Protein AF-A0A0C2DVS7-F1 (afdb_monomer)

Sequence (77 aa):
MPTKWQKFCLVLTRLYGSSAEIPQYVGGGTMNRMHDRMRVVFITIAVVCAYTVYFYTESRTTGIVARDRAAIDSAHK

Structure (mmCIF, N/CA/C/O backbone):
data_AF-A0A0C2DVS7-F1
#
_entry.id   AF-A0A0C2DVS7-F1
#
loop_
_atom_site.group_PDB
_atom_site.id
_atom_site.type_symbol
_atom_site.label_atom_id
_atom_site.label_alt_id
_atom_site.label_comp_id
_atom_site.label_asym_id
_atom_site.label_entity_id
_atom_site.label_seq_id
_atom_site.pdbx_PDB_ins_code
_atom_site.Cartn_x
_atom_site.Cartn_y
_atom_site.Cartn_z
_atom_site.occupancy
_atom_site.B_iso_or_equiv
_atom_site.auth_seq_id
_atom_site.auth_comp_id
_atom_site.auth_asym_id
_atom_site.auth_atom_id
_atom_site.pdbx_PDB_model_num
ATOM 1 N N . MET A 1 1 ? -10.613 8.821 22.845 1.00 64.75 1 MET A N 1
ATOM 2 C CA . MET A 1 1 ? -11.438 8.841 21.617 1.00 64.75 1 MET A CA 1
ATOM 3 C C . MET A 1 1 ? -10.531 8.550 20.420 1.00 64.75 1 MET A C 1
ATOM 5 O O . MET A 1 1 ? -9.540 9.260 20.290 1.00 64.75 1 MET A O 1
ATOM 9 N N . PRO A 1 2 ? -10.783 7.510 19.601 1.00 69.88 2 PRO A N 1
ATOM 10 C CA . PRO A 1 2 ? -9.937 7.184 18.447 1.00 69.88 2 PRO A CA 1
ATOM 11 C C . PRO A 1 2 ? -10.036 8.252 17.344 1.00 69.88 2 PRO A C 1
ATOM 13 O O . PRO A 1 2 ? -11.127 8.751 17.051 1.00 69.88 2 PRO A O 1
ATOM 16 N N . THR A 1 3 ? -8.901 8.603 16.733 1.00 80.25 3 THR A N 1
ATOM 17 C CA . THR A 1 3 ? -8.821 9.626 15.675 1.00 80.25 3 THR A CA 1
ATOM 18 C C . THR A 1 3 ? -9.494 9.158 14.380 1.00 80.25 3 THR A C 1
ATOM 20 O O . THR A 1 3 ? -9.693 7.961 14.168 1.00 80.25 3 THR A O 1
ATOM 23 N N . LYS A 1 4 ? -9.829 10.088 13.471 1.00 79.50 4 LYS A N 1
ATOM 24 C CA . LYS A 1 4 ? -10.412 9.745 12.156 1.00 79.50 4 LYS A CA 1
ATOM 25 C C . LYS A 1 4 ? -9.542 8.743 11.384 1.00 79.50 4 LYS A C 1
ATOM 27 O O . LYS A 1 4 ? -10.077 7.808 10.798 1.00 79.50 4 LYS A O 1
ATOM 32 N N . TRP A 1 5 ? -8.217 8.893 11.460 1.00 75.50 5 TRP A N 1
ATOM 33 C CA . TRP A 1 5 ? -7.271 7.945 10.866 1.00 75.50 5 TRP A CA 1
ATOM 34 C C . TRP A 1 5 ? -7.368 6.578 11.553 1.00 75.50 5 TRP A C 1
ATOM 36 O O . TRP A 1 5 ? -7.602 5.576 10.894 1.00 75.50 5 TRP A O 1
ATOM 46 N N . GLN A 1 6 ? -7.319 6.509 12.886 1.00 75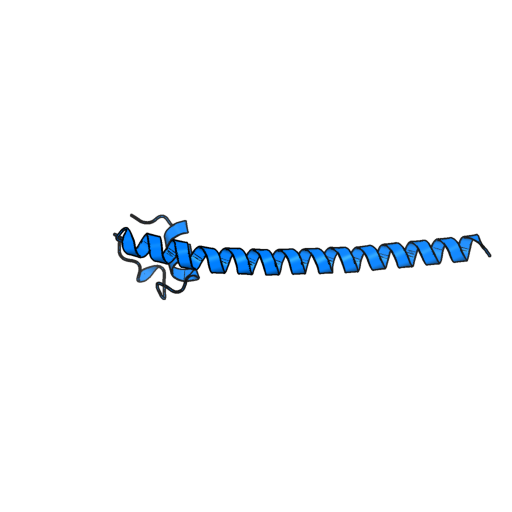.38 6 GLN A N 1
ATOM 47 C CA . GLN A 1 6 ? -7.457 5.227 13.592 1.00 75.38 6 GLN A CA 1
ATOM 48 C C . GLN A 1 6 ? -8.773 4.510 13.258 1.00 75.38 6 GLN A C 1
ATOM 50 O O . GLN A 1 6 ? -8.771 3.299 13.059 1.00 75.38 6 GLN A O 1
ATOM 55 N N . LYS A 1 7 ? -9.880 5.247 13.113 1.00 77.88 7 LYS A N 1
ATOM 56 C CA . LYS A 1 7 ? -11.158 4.682 12.654 1.00 77.88 7 LYS A CA 1
ATOM 57 C C . LYS A 1 7 ? -11.066 4.107 11.240 1.00 77.88 7 LYS A C 1
ATOM 59 O O . LYS A 1 7 ? -11.557 3.010 11.003 1.00 77.88 7 LYS A O 1
ATOM 64 N N . PHE A 1 8 ? -10.385 4.799 10.332 1.00 77.94 8 PHE A N 1
ATOM 65 C CA . PHE A 1 8 ? -10.128 4.291 8.989 1.00 77.94 8 PHE A CA 1
ATOM 66 C C . PHE A 1 8 ? -9.259 3.020 9.006 1.00 77.94 8 PHE A C 1
ATOM 68 O O . PHE A 1 8 ? -9.634 2.036 8.378 1.00 77.94 8 PHE A O 1
ATOM 75 N N . CYS A 1 9 ? -8.172 2.975 9.790 1.00 76.12 9 CYS A N 1
ATOM 76 C CA . CYS A 1 9 ? -7.366 1.756 9.973 1.00 76.12 9 CYS A CA 1
ATOM 77 C C . CYS A 1 9 ? -8.196 0.576 10.499 1.00 76.12 9 CYS A C 1
ATOM 79 O O . CYS A 1 9 ? -7.992 -0.562 10.078 1.00 76.12 9 CYS A O 1
ATOM 81 N N . LEU A 1 10 ? -9.124 0.826 11.427 1.00 76.94 10 LEU A N 1
ATOM 82 C CA . LEU A 1 10 ? -9.984 -0.208 12.013 1.00 76.94 10 LEU A CA 1
ATOM 83 C C . LEU A 1 10 ? -10.939 -0.829 10.985 1.00 76.94 10 LEU A C 1
ATOM 85 O O . LEU A 1 10 ? -11.165 -2.039 11.018 1.00 76.94 10 LEU A O 1
ATOM 89 N N . VAL A 1 11 ? -11.455 -0.021 10.057 1.00 80.75 11 VAL A N 1
ATOM 90 C CA . VAL A 1 11 ? -12.277 -0.501 8.936 1.00 80.75 11 VAL A CA 1
ATOM 91 C C . VAL A 1 11 ? -11.407 -1.200 7.889 1.00 80.75 11 VAL A C 1
ATOM 93 O O . VAL A 1 11 ? -11.741 -2.290 7.434 1.00 80.75 11 VAL A O 1
ATOM 96 N N . LEU A 1 12 ? -10.248 -0.625 7.555 1.00 78.38 12 LEU A N 1
ATOM 97 C CA . LEU A 1 12 ? -9.319 -1.162 6.556 1.00 78.38 12 LEU A CA 1
ATOM 98 C C . LEU A 1 12 ? -8.775 -2.545 6.945 1.00 78.38 12 LEU A C 1
ATOM 100 O O . LEU A 1 12 ? -8.705 -3.449 6.120 1.00 78.38 12 LEU A O 1
ATOM 104 N N . THR A 1 13 ? -8.444 -2.737 8.224 1.00 76.38 13 THR A N 1
ATOM 105 C CA . THR A 1 13 ? -8.011 -4.034 8.781 1.00 76.38 13 THR A CA 1
ATOM 106 C C . THR A 1 13 ? -9.168 -5.010 9.028 1.00 76.38 13 THR A C 1
ATOM 108 O O . THR A 1 13 ? -8.964 -6.086 9.607 1.00 76.38 13 THR A O 1
ATOM 111 N N . ARG A 1 14 ? -10.381 -4.636 8.590 1.00 74.06 14 ARG A N 1
ATOM 112 C CA . ARG A 1 14 ? -11.628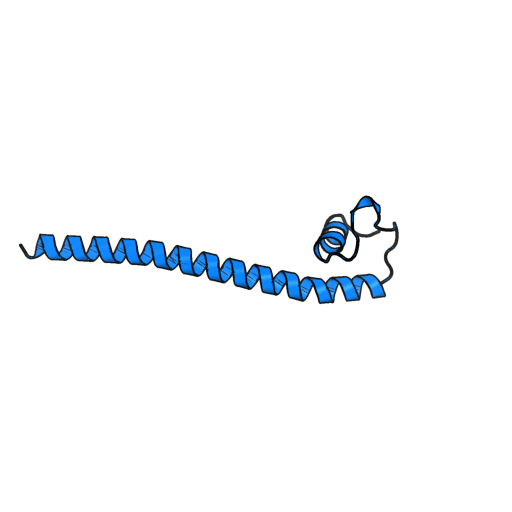 -5.39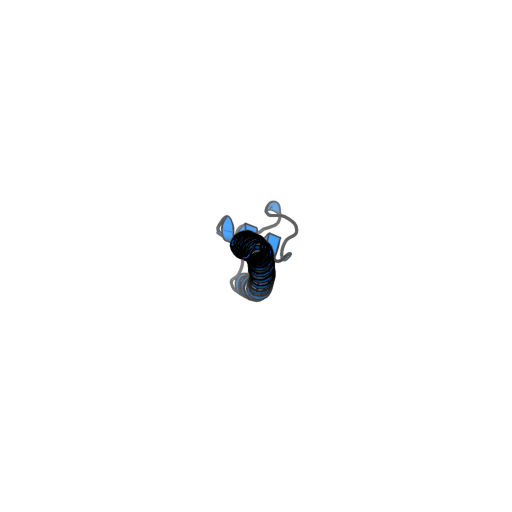9 8.701 1.00 74.06 14 ARG A CA 1
ATOM 113 C C . ARG A 1 14 ? -11.939 -5.835 10.136 1.00 74.06 14 ARG A C 1
ATOM 115 O O . ARG A 1 14 ? -12.515 -6.895 10.361 1.00 74.06 14 ARG A O 1
ATOM 122 N N . LEU A 1 15 ? -11.502 -5.041 11.116 1.00 72.12 15 LEU A N 1
ATOM 123 C CA . LEU A 1 15 ? -11.783 -5.281 12.531 1.00 72.12 15 LEU A CA 1
ATOM 124 C C . LEU A 1 15 ? -13.200 -4.813 12.899 1.00 72.12 15 LEU A C 1
ATOM 126 O O . LEU A 1 15 ? -13.804 -5.373 13.806 1.00 72.12 15 LEU A O 1
ATOM 130 N N . TYR A 1 16 ? -13.715 -3.824 12.165 1.00 75.44 16 TYR A N 1
ATOM 131 C CA . TYR A 1 16 ? -15.096 -3.341 12.204 1.00 75.44 16 TYR A CA 1
ATOM 132 C C . TYR A 1 16 ? -15.636 -3.233 10.772 1.00 75.44 16 TYR A C 1
ATOM 134 O O . TYR A 1 16 ? -14.867 -2.939 9.853 1.00 75.44 16 TYR A O 1
ATOM 142 N N . GLY A 1 17 ? -16.935 -3.479 10.568 1.00 71.94 17 GLY A N 1
ATOM 143 C CA . GLY A 1 17 ? -17.560 -3.436 9.242 1.00 71.94 17 GLY A CA 1
ATOM 144 C C . GLY A 1 17 ? -17.793 -2.010 8.743 1.00 71.94 17 GLY A C 1
ATOM 145 O O . GLY A 1 17 ? -17.731 -1.74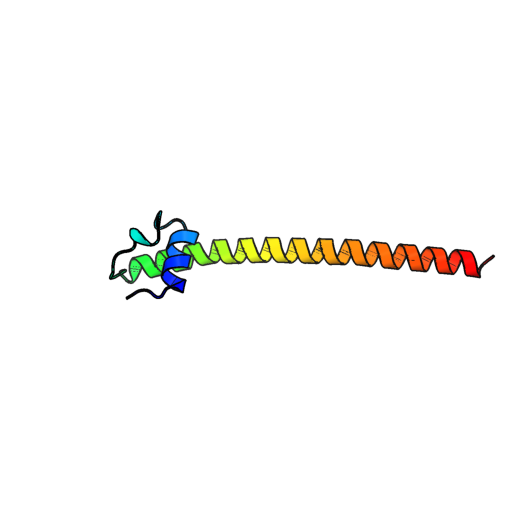7 7.544 1.00 71.94 17 GLY A O 1
ATOM 146 N N . SER A 1 18 ? -18.007 -1.071 9.665 1.00 76.69 18 SER A N 1
ATOM 147 C CA . SER A 1 18 ? -18.232 0.341 9.358 1.00 76.69 18 SER A CA 1
ATOM 148 C C . SER A 1 18 ? -17.654 1.258 10.432 1.00 76.69 18 SER A C 1
ATOM 150 O O . SER A 1 18 ? -17.562 0.902 11.606 1.00 76.69 18 SER A O 1
ATOM 152 N N . SER A 1 19 ? -17.330 2.496 10.044 1.00 74.75 19 SER A N 1
ATOM 153 C CA . SER A 1 19 ? -16.910 3.548 10.982 1.00 74.75 19 SER A CA 1
ATOM 154 C C . SER A 1 19 ? -17.973 3.865 12.046 1.00 74.75 19 SER A C 1
ATOM 156 O O . SER A 1 19 ? -17.627 4.399 13.101 1.00 74.75 19 SER A O 1
ATOM 158 N N . ALA A 1 20 ? -19.245 3.554 11.768 1.00 74.31 20 ALA A N 1
ATOM 159 C CA . ALA A 1 20 ? -20.375 3.767 12.673 1.00 74.31 20 ALA A CA 1
ATOM 160 C C . ALA A 1 20 ? -20.455 2.730 13.808 1.00 74.31 20 ALA A C 1
ATOM 162 O O . ALA A 1 20 ? -20.997 3.030 14.866 1.00 74.31 20 ALA A O 1
ATOM 163 N N . GLU A 1 21 ? -19.878 1.540 13.619 1.00 77.31 21 GLU A N 1
ATOM 164 C CA . GLU A 1 21 ? -19.865 0.466 14.626 1.00 77.31 21 GLU A CA 1
ATOM 165 C C . GLU A 1 21 ? -18.737 0.637 15.653 1.00 77.31 21 GLU A C 1
ATOM 167 O O . GLU A 1 21 ? -18.649 -0.113 16.624 1.00 77.31 21 GLU A O 1
ATOM 172 N N . ILE A 1 22 ? -17.844 1.608 15.439 1.00 77.69 22 ILE A N 1
ATOM 173 C CA . ILE A 1 22 ? -16.664 1.795 16.279 1.00 77.69 22 ILE A CA 1
ATOM 174 C C . ILE A 1 22 ? -17.084 2.452 17.603 1.00 77.69 22 ILE A C 1
ATOM 176 O O . ILE A 1 22 ? -17.535 3.605 17.590 1.00 77.69 22 ILE A O 1
ATOM 180 N N . PRO A 1 23 ? -16.878 1.786 18.756 1.00 78.19 23 PRO A N 1
ATOM 181 C CA . PRO A 1 23 ? -17.225 2.347 20.053 1.00 78.19 23 PRO A CA 1
ATOM 182 C C . PRO A 1 23 ? -16.415 3.615 20.357 1.00 78.19 23 PRO A C 1
ATOM 184 O O . PRO A 1 23 ? -15.286 3.807 19.894 1.00 78.19 23 PRO A O 1
ATOM 187 N N . GLN A 1 24 ? -16.988 4.494 21.182 1.00 74.12 24 GLN A N 1
ATOM 188 C CA . GLN A 1 24 ? -16.387 5.786 21.544 1.00 74.12 24 GLN A CA 1
ATOM 189 C C . GLN A 1 24 ? -15.032 5.626 22.269 1.00 74.12 24 GLN A C 1
ATOM 191 O O . GLN A 1 24 ? -14.144 6.480 22.146 1.00 74.12 24 GLN A O 1
ATOM 196 N N . TYR A 1 25 ? -14.854 4.490 22.955 1.00 74.44 25 TYR A N 1
ATOM 197 C CA . TYR A 1 25 ? -13.610 4.045 23.573 1.00 74.44 25 TYR A CA 1
ATOM 198 C C . TYR A 1 25 ? -13.188 2.686 23.015 1.00 74.44 25 TYR A C 1
ATOM 200 O O . TYR A 1 25 ? -13.960 1.733 23.002 1.00 74.44 25 TYR A O 1
ATOM 208 N N . VAL A 1 26 ? -11.932 2.601 22.582 1.00 74.06 26 VAL A N 1
ATOM 209 C CA . VAL A 1 26 ? -11.303 1.366 22.110 1.00 74.06 26 VAL A CA 1
ATOM 210 C C . VAL A 1 26 ? -10.200 1.016 23.102 1.00 74.06 26 VAL A C 1
ATOM 212 O O . VAL A 1 26 ? -9.288 1.813 23.315 1.00 74.06 26 VAL A O 1
ATOM 215 N N . GLY A 1 27 ? -10.301 -0.155 23.732 1.00 79.50 27 GLY A N 1
ATOM 216 C CA . GLY A 1 27 ? -9.301 -0.628 24.690 1.00 79.50 27 GLY A CA 1
ATOM 217 C C . GLY A 1 27 ? -7.936 -0.876 24.036 1.00 79.50 27 GLY A C 1
ATOM 218 O O . GLY A 1 27 ? -7.856 -1.250 22.863 1.00 79.50 27 GLY A O 1
ATOM 219 N N . GLY A 1 28 ? -6.855 -0.713 24.808 1.00 76.25 28 GLY A N 1
ATOM 220 C CA . GLY A 1 28 ? -5.475 -0.836 24.311 1.00 76.25 28 GLY A CA 1
ATOM 221 C C . GLY A 1 28 ? -5.172 -2.173 23.618 1.00 76.25 28 GLY A C 1
ATOM 222 O O . GLY A 1 28 ? -4.483 -2.199 22.601 1.00 76.25 28 GLY A O 1
ATOM 223 N N . GLY A 1 29 ? -5.774 -3.275 24.081 1.00 79.88 29 GLY A N 1
ATOM 224 C CA . GLY A 1 29 ? -5.627 -4.591 23.448 1.00 79.88 29 GLY A CA 1
ATOM 225 C C . GLY A 1 29 ? -6.168 -4.657 22.012 1.00 79.88 29 GLY A C 1
ATOM 226 O O . GLY A 1 29 ? -5.573 -5.312 21.159 1.00 79.88 29 GLY A O 1
ATOM 227 N N . THR A 1 30 ? -7.255 -3.944 21.709 1.00 79.00 30 THR A N 1
ATOM 228 C CA . THR A 1 30 ? -7.819 -3.853 20.351 1.00 79.00 30 THR A CA 1
ATOM 229 C C . THR A 1 30 ? -6.923 -3.015 19.439 1.00 79.00 30 THR A C 1
ATOM 231 O O . THR A 1 30 ? -6.73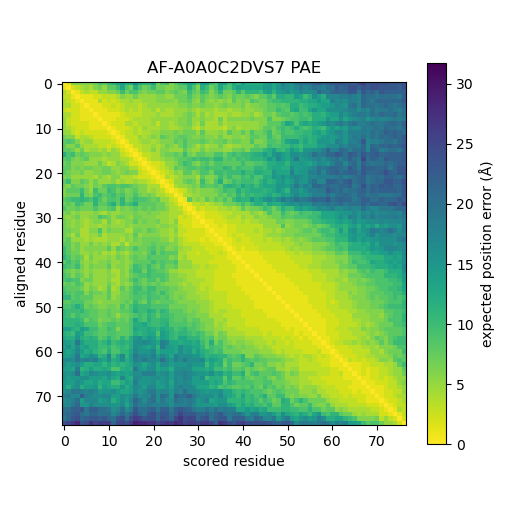4 -3.361 18.275 1.00 79.00 30 THR A O 1
ATOM 234 N N . MET A 1 31 ? -6.302 -1.963 19.980 1.00 77.81 31 MET A N 1
ATOM 235 C CA . MET A 1 31 ? -5.342 -1.132 19.248 1.00 77.81 31 MET A CA 1
ATOM 236 C C . MET A 1 31 ? -4.089 -1.926 18.851 1.00 77.81 31 MET A C 1
ATOM 238 O O . MET A 1 31 ? -3.601 -1.790 17.731 1.00 77.81 31 MET A O 1
ATOM 242 N N . ASN A 1 32 ? -3.606 -2.808 19.732 1.00 82.94 32 ASN A N 1
ATOM 243 C CA . ASN A 1 32 ? -2.453 -3.659 19.438 1.00 82.94 32 ASN A CA 1
ATOM 244 C C . ASN A 1 32 ? -2.753 -4.666 18.311 1.00 82.94 32 ASN A C 1
ATOM 246 O O . ASN A 1 32 ? -1.945 -4.847 17.403 1.00 82.94 32 ASN A O 1
ATOM 250 N N . ARG A 1 33 ? -3.958 -5.258 18.306 1.00 80.00 33 ARG A N 1
ATOM 251 C CA . ARG A 1 33 ? -4.415 -6.138 17.212 1.00 80.00 33 ARG A CA 1
ATOM 252 C C . ARG A 1 33 ? -4.578 -5.387 15.890 1.00 80.00 33 ARG A C 1
ATOM 254 O O . ARG A 1 33 ? -4.266 -5.935 14.837 1.00 80.00 33 ARG A O 1
ATOM 261 N N . MET A 1 34 ? -5.060 -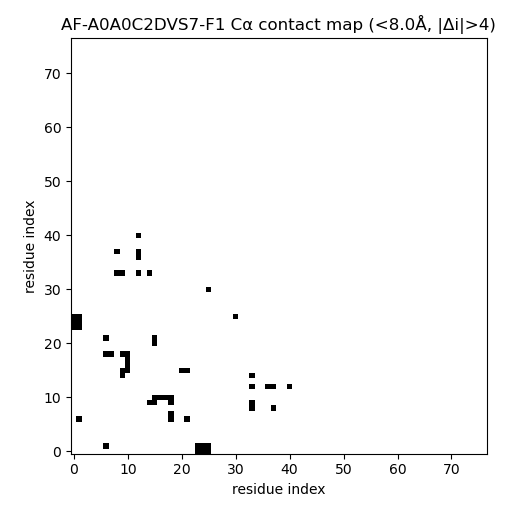4.143 15.936 1.00 84.94 34 MET A N 1
ATOM 262 C CA . MET A 1 34 ? -5.132 -3.283 14.752 1.00 84.94 34 MET A CA 1
ATOM 263 C C . MET A 1 34 ? -3.732 -3.019 14.189 1.00 84.94 34 MET A C 1
ATOM 265 O O . MET A 1 34 ? -3.540 -3.123 12.982 1.00 84.94 34 MET A O 1
ATOM 269 N N . HIS A 1 35 ? -2.755 -2.711 15.046 1.00 81.31 35 HIS A N 1
ATOM 270 C CA . HIS A 1 35 ? -1.384 -2.448 14.613 1.00 81.31 35 HIS A CA 1
ATOM 271 C C . HIS A 1 35 ? -0.751 -3.667 13.934 1.00 81.31 35 HIS A C 1
ATOM 273 O O . HIS A 1 35 ? -0.163 -3.535 12.864 1.00 81.31 35 HIS A O 1
ATOM 279 N N . ASP A 1 36 ? -0.929 -4.861 14.499 1.00 84.44 36 ASP A N 1
ATOM 280 C CA . ASP A 1 36 ? -0.403 -6.091 13.903 1.00 84.44 36 ASP A CA 1
ATOM 281 C C . ASP A 1 36 ? -0.989 -6.355 12.502 1.00 84.44 36 ASP A C 1
ATOM 283 O O . ASP A 1 36 ? -0.257 -6.599 11.544 1.00 84.44 36 ASP A O 1
ATOM 287 N N . ARG A 1 37 ? -2.302 -6.155 12.331 1.00 84.31 37 ARG A N 1
ATOM 288 C CA . ARG A 1 37 ? -2.963 -6.260 11.017 1.00 84.31 37 ARG A CA 1
ATOM 289 C C . ARG A 1 37 ? -2.545 -5.154 10.044 1.00 84.31 37 ARG A C 1
ATOM 291 O O . ARG A 1 37 ? -2.435 -5.408 8.847 1.00 84.31 37 ARG A O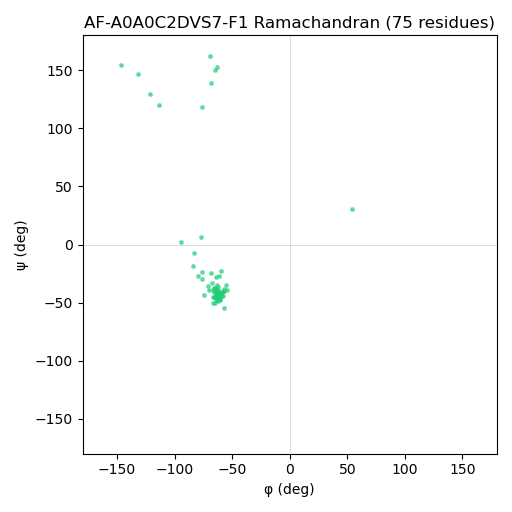 1
ATOM 298 N N . MET A 1 38 ? -2.267 -3.947 10.540 1.00 84.88 38 MET A N 1
ATOM 299 C CA . MET A 1 38 ? -1.761 -2.838 9.722 1.00 84.88 38 MET A CA 1
ATOM 300 C C . MET A 1 38 ? -0.379 -3.127 9.133 1.00 84.88 38 MET A C 1
ATOM 302 O O . MET A 1 38 ? -0.086 -2.636 8.044 1.00 84.88 38 MET A O 1
ATOM 306 N N . ARG A 1 39 ? 0.451 -3.953 9.788 1.00 86.06 39 ARG A N 1
ATOM 307 C CA . ARG A 1 39 ? 1.748 -4.372 9.228 1.00 86.06 39 ARG A CA 1
ATOM 308 C C . ARG A 1 39 ? 1.564 -5.135 7.921 1.00 86.06 39 ARG A C 1
ATOM 310 O O . ARG A 1 39 ? 2.264 -4.849 6.956 1.00 86.06 39 ARG A O 1
ATOM 317 N N . VAL A 1 40 ? 0.596 -6.051 7.868 1.00 87.38 40 VAL A N 1
ATOM 318 C CA . VAL A 1 40 ? 0.289 -6.820 6.652 1.00 87.38 40 VAL A CA 1
ATOM 319 C C . VAL A 1 40 ? -0.167 -5.886 5.534 1.00 87.38 40 VAL A C 1
ATOM 321 O O . VAL A 1 40 ? 0.392 -5.930 4.445 1.00 87.38 40 VAL A O 1
ATOM 324 N N . VAL A 1 41 ? -1.106 -4.979 5.825 1.00 86.94 41 VAL A N 1
ATOM 325 C CA . VAL A 1 41 ? -1.602 -3.993 4.849 1.00 86.94 41 VAL A CA 1
ATOM 326 C C . VAL A 1 41 ? -0.464 -3.127 4.303 1.00 86.94 41 VAL A C 1
ATOM 328 O O . VAL A 1 41 ? -0.372 -2.918 3.095 1.00 86.94 41 VAL A O 1
ATOM 331 N N . PHE A 1 42 ? 0.429 -2.656 5.176 1.00 87.62 42 PHE A N 1
ATOM 332 C CA . PHE A 1 42 ? 1.577 -1.846 4.779 1.00 87.62 42 PHE A CA 1
ATOM 333 C C . PHE A 1 42 ? 2.521 -2.604 3.841 1.00 87.62 42 PHE A C 1
ATOM 335 O O . PHE A 1 42 ? 2.901 -2.075 2.798 1.00 87.62 42 PHE A O 1
ATOM 342 N N . ILE A 1 43 ? 2.854 -3.857 4.170 1.00 90.69 43 ILE A N 1
ATOM 343 C CA . ILE A 1 43 ? 3.705 -4.704 3.326 1.00 90.69 43 ILE A CA 1
ATOM 344 C C . ILE A 1 43 ? 3.036 -4.947 1.968 1.00 90.69 43 ILE A C 1
ATOM 346 O O . ILE A 1 43 ? 3.688 -4.811 0.937 1.00 90.69 43 ILE A O 1
ATOM 350 N N . THR A 1 44 ? 1.734 -5.245 1.939 1.00 90.44 44 THR A N 1
ATOM 351 C CA . THR A 1 44 ? 0.999 -5.457 0.685 1.00 90.44 44 THR A CA 1
ATOM 352 C C . THR A 1 44 ? 1.031 -4.217 -0.208 1.00 90.44 44 THR A C 1
ATOM 354 O O . THR A 1 44 ? 1.344 -4.331 -1.391 1.00 90.44 44 THR A O 1
ATOM 357 N N . ILE A 1 45 ? 0.765 -3.029 0.346 1.00 91.94 45 ILE A N 1
ATOM 358 C CA . ILE A 1 45 ? 0.827 -1.771 -0.413 1.00 91.94 45 ILE A CA 1
ATOM 359 C C . ILE A 1 45 ? 2.249 -1.524 -0.923 1.00 91.94 45 ILE A C 1
ATOM 361 O O . ILE A 1 45 ? 2.420 -1.187 -2.091 1.00 91.94 45 ILE A O 1
ATOM 365 N N . ALA A 1 46 ? 3.271 -1.740 -0.090 1.00 93.56 46 ALA A N 1
ATOM 366 C CA . ALA A 1 46 ? 4.664 -1.563 -0.489 1.00 93.56 46 ALA A CA 1
ATOM 367 C C . ALA A 1 46 ? 5.047 -2.468 -1.671 1.00 93.56 46 ALA A C 1
ATOM 369 O O . ALA A 1 46 ? 5.665 -1.993 -2.623 1.00 93.56 46 ALA A O 1
ATOM 370 N N . VAL A 1 47 ? 4.631 -3.739 -1.654 1.00 96.06 47 VAL A N 1
ATOM 371 C CA . VAL A 1 47 ? 4.868 -4.685 -2.758 1.00 96.06 47 VAL A CA 1
ATOM 372 C C . VAL A 1 47 ? 4.159 -4.234 -4.036 1.00 96.06 47 VAL A C 1
ATOM 374 O O . VAL A 1 47 ? 4.779 -4.202 -5.096 1.00 96.06 47 VAL A O 1
ATOM 377 N N . VAL A 1 48 ? 2.888 -3.829 -3.947 1.00 96.00 48 VAL A N 1
ATOM 378 C CA . VAL A 1 48 ? 2.120 -3.336 -5.105 1.00 96.00 48 VAL A CA 1
ATOM 379 C C . VAL A 1 48 ? 2.748 -2.069 -5.689 1.00 96.00 48 VAL A C 1
ATOM 381 O O . VAL A 1 48 ? 2.897 -1.956 -6.907 1.00 96.00 48 VAL A O 1
ATOM 384 N N . CYS A 1 49 ? 3.158 -1.125 -4.840 1.00 96.06 49 CYS A N 1
ATOM 385 C CA . CYS A 1 49 ? 3.833 0.095 -5.271 1.00 96.06 49 CYS A CA 1
ATOM 386 C C . CYS A 1 49 ? 5.178 -0.212 -5.934 1.00 96.06 49 CYS A C 1
ATOM 388 O O . CYS A 1 49 ? 5.434 0.295 -7.023 1.00 96.06 49 CYS A O 1
ATOM 390 N N . ALA A 1 50 ? 6.010 -1.059 -5.324 1.00 95.31 50 ALA A N 1
ATOM 391 C CA . ALA A 1 50 ? 7.300 -1.449 -5.890 1.00 95.31 50 ALA A CA 1
ATOM 392 C C . ALA A 1 50 ? 7.133 -2.119 -7.261 1.00 95.31 50 ALA A C 1
ATOM 394 O O . ALA A 1 50 ? 7.825 -1.756 -8.210 1.00 95.31 50 ALA A O 1
ATOM 395 N N . TYR A 1 51 ? 6.163 -3.028 -7.387 1.00 95.88 51 TYR A N 1
ATOM 396 C CA . TYR A 1 51 ? 5.823 -3.672 -8.654 1.00 95.88 51 TYR A CA 1
ATOM 397 C C . TYR A 1 51 ? 5.378 -2.648 -9.706 1.00 95.88 51 TYR A C 1
ATOM 399 O O . TYR A 1 51 ? 5.898 -2.622 -10.817 1.00 95.88 51 TYR A O 1
ATOM 407 N N . THR A 1 52 ? 4.472 -1.740 -9.343 1.00 96.00 52 THR A N 1
ATOM 408 C CA . THR A 1 52 ? 3.979 -0.698 -10.257 1.00 96.00 52 THR A CA 1
ATOM 409 C C . THR A 1 52 ? 5.111 0.208 -10.743 1.00 96.00 52 THR A C 1
ATOM 411 O O . THR A 1 52 ? 5.203 0.497 -11.935 1.00 96.00 52 THR A O 1
ATOM 414 N N . VAL A 1 53 ? 5.998 0.635 -9.838 1.00 96.25 53 VAL A N 1
ATOM 415 C CA . VAL A 1 53 ? 7.164 1.461 -10.177 1.00 96.25 53 VAL A CA 1
ATOM 416 C C . VAL A 1 53 ? 8.111 0.708 -11.105 1.00 96.25 53 VAL A C 1
ATOM 418 O O . VAL A 1 53 ? 8.543 1.280 -12.101 1.00 96.25 53 VAL A O 1
ATOM 421 N N . TYR A 1 54 ? 8.385 -0.569 -10.829 1.00 95.69 54 TYR A N 1
ATOM 422 C CA . TYR A 1 54 ? 9.232 -1.402 -11.679 1.00 95.69 54 TYR A CA 1
ATOM 423 C C . TYR A 1 54 ? 8.696 -1.465 -13.114 1.00 95.69 54 TYR A C 1
ATOM 425 O O . TYR A 1 54 ? 9.387 -1.043 -14.039 1.00 95.69 54 TYR A O 1
ATOM 433 N N . PHE A 1 55 ? 7.433 -1.854 -13.301 1.00 94.06 55 PHE A N 1
ATOM 434 C CA . PHE A 1 55 ? 6.814 -1.934 -14.631 1.00 94.06 55 PHE A CA 1
ATOM 435 C C . PHE A 1 55 ? 6.743 -0.573 -15.336 1.00 94.06 55 PHE A C 1
ATOM 437 O O . PHE A 1 55 ? 6.947 -0.463 -16.550 1.00 94.06 55 PHE A O 1
ATOM 444 N N . TYR A 1 56 ? 6.496 0.498 -14.582 1.00 94.81 56 TYR A N 1
ATOM 445 C CA . TYR A 1 56 ? 6.529 1.850 -15.128 1.00 94.81 56 TYR A CA 1
ATOM 446 C C . TYR A 1 56 ? 7.936 2.235 -15.609 1.00 94.81 56 TYR A C 1
ATOM 448 O O . TYR A 1 56 ? 8.095 2.808 -16.686 1.00 94.81 56 TYR A O 1
ATOM 456 N N . THR A 1 57 ? 8.978 1.892 -14.852 1.00 93.94 57 THR A N 1
ATOM 457 C CA . THR A 1 57 ? 10.367 2.160 -15.250 1.00 93.94 57 THR A CA 1
ATOM 458 C C . THR A 1 57 ? 10.814 1.289 -16.423 1.00 93.94 57 THR A C 1
ATOM 460 O O . THR A 1 57 ? 11.468 1.792 -17.335 1.00 93.94 57 THR A O 1
ATOM 463 N N . GLU A 1 58 ? 10.413 0.019 -16.461 1.00 93.25 58 GLU A N 1
ATOM 464 C CA . GLU A 1 58 ? 10.738 -0.924 -17.533 1.00 93.25 58 GLU A CA 1
ATOM 465 C C . GLU A 1 58 ? 10.125 -0.487 -18.870 1.00 93.25 58 GLU A C 1
ATOM 467 O O . GLU A 1 58 ? 10.823 -0.405 -19.885 1.00 93.25 58 GLU A O 1
ATOM 472 N N . SER A 1 59 ? 8.842 -0.113 -18.867 1.00 89.75 59 SER A N 1
ATOM 473 C CA . SER A 1 59 ? 8.144 0.367 -20.068 1.00 89.75 59 SER A CA 1
ATOM 474 C C . SER A 1 59 ? 8.771 1.647 -20.635 1.00 89.75 59 SER A C 1
ATOM 476 O O . SER A 1 59 ? 8.952 1.774 -21.848 1.00 89.75 59 SER A O 1
ATOM 478 N N . ARG A 1 60 ? 9.182 2.580 -19.767 1.00 90.81 60 ARG A N 1
ATOM 479 C CA . ARG A 1 60 ? 9.902 3.800 -20.170 1.00 90.81 60 ARG A CA 1
ATOM 480 C C . ARG A 1 60 ? 11.290 3.494 -20.723 1.00 90.81 60 ARG A C 1
ATOM 482 O O . ARG A 1 60 ? 11.662 4.038 -21.760 1.00 90.81 60 ARG A O 1
ATOM 489 N N . THR A 1 61 ? 12.033 2.620 -20.053 1.00 91.88 61 THR A N 1
ATOM 490 C CA . THR A 1 61 ? 13.405 2.263 -20.437 1.00 91.88 61 THR A CA 1
ATOM 491 C C . THR A 1 61 ? 13.425 1.563 -21.790 1.00 91.88 61 THR A C 1
ATOM 493 O O . THR A 1 61 ? 14.186 1.954 -22.669 1.00 91.88 61 THR A O 1
ATOM 496 N N . THR A 1 62 ? 12.519 0.608 -22.010 1.00 89.62 62 THR A N 1
ATOM 497 C CA . THR A 1 62 ? 12.371 -0.086 -23.299 1.00 89.62 62 THR A CA 1
ATOM 498 C C . THR A 1 62 ? 12.078 0.895 -24.434 1.00 89.62 62 THR A C 1
ATOM 500 O O . THR A 1 62 ? 12.671 0.803 -25.509 1.00 89.62 62 THR A O 1
ATOM 503 N N . GLY A 1 63 ? 11.221 1.891 -24.184 1.00 86.69 63 GLY A N 1
ATOM 504 C CA . GLY A 1 63 ? 10.936 2.952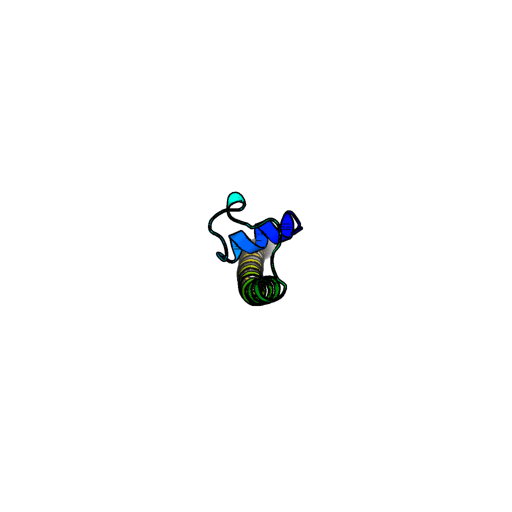 -25.148 1.00 86.69 63 GLY A CA 1
ATOM 505 C C . GLY A 1 63 ? 12.153 3.826 -25.471 1.00 86.69 63 GLY A C 1
ATOM 506 O O . GLY A 1 63 ? 12.350 4.198 -26.625 1.00 86.69 63 GLY A O 1
ATOM 507 N N . ILE A 1 64 ? 12.994 4.139 -24.482 1.00 87.25 64 ILE A N 1
ATOM 508 C CA . ILE A 1 64 ? 14.233 4.900 -24.703 1.00 87.25 64 ILE A CA 1
ATOM 509 C C . ILE A 1 64 ? 15.214 4.080 -25.545 1.00 87.25 64 ILE A C 1
ATOM 511 O O . ILE A 1 64 ? 15.647 4.558 -26.589 1.00 87.25 64 ILE A O 1
ATOM 515 N N . VAL A 1 65 ? 15.469 2.826 -25.164 1.00 88.25 65 VAL A N 1
ATOM 516 C CA . VAL A 1 65 ? 16.393 1.930 -25.879 1.00 88.25 65 VAL A CA 1
ATOM 517 C C . VAL A 1 65 ? 15.972 1.725 -27.338 1.00 88.25 65 VAL A C 1
ATOM 519 O O . VAL A 1 65 ? 16.818 1.734 -28.231 1.00 88.25 65 VAL A O 1
ATOM 522 N N . ALA A 1 66 ? 14.672 1.575 -27.610 1.00 88.94 66 ALA A N 1
ATOM 523 C CA . ALA A 1 66 ? 14.166 1.441 -28.975 1.00 88.94 66 ALA A CA 1
ATOM 524 C C . ALA A 1 66 ? 14.426 2.698 -29.826 1.00 88.94 66 ALA A C 1
ATOM 526 O O . ALA A 1 66 ? 14.823 2.580 -30.986 1.00 88.94 66 ALA A O 1
ATOM 527 N N . ARG A 1 67 ? 14.242 3.896 -29.249 1.00 88.19 67 ARG A N 1
ATOM 528 C CA . ARG A 1 67 ? 14.539 5.167 -29.933 1.00 88.19 67 ARG A CA 1
ATOM 529 C C . ARG A 1 67 ? 16.030 5.324 -30.209 1.00 88.19 67 ARG A C 1
ATOM 531 O O . ARG A 1 67 ? 16.393 5.674 -31.328 1.00 88.19 67 ARG A O 1
ATOM 538 N N . ASP A 1 68 ? 16.874 5.025 -29.228 1.00 88.50 68 ASP A N 1
ATOM 539 C CA . ASP A 1 68 ? 18.327 5.154 -29.369 1.00 88.50 68 ASP A CA 1
ATOM 540 C C . ASP A 1 68 ? 18.861 4.190 -30.437 1.00 88.50 68 ASP A C 1
ATOM 542 O O . ASP A 1 68 ? 19.678 4.569 -31.274 1.00 88.50 68 ASP A O 1
ATOM 546 N N . ARG A 1 69 ? 18.329 2.962 -30.489 1.00 86.44 69 ARG A N 1
ATOM 547 C CA . ARG A 1 69 ? 18.688 1.980 -31.520 1.00 86.44 69 ARG A CA 1
ATOM 548 C C . ARG A 1 69 ? 18.294 2.434 -32.930 1.00 86.44 69 ARG A C 1
ATOM 550 O O . ARG A 1 69 ? 19.081 2.252 -33.853 1.00 86.44 69 ARG A O 1
ATOM 557 N N . ALA A 1 70 ? 17.115 3.037 -33.094 1.00 89.69 70 ALA A N 1
ATOM 558 C CA . ALA A 1 70 ? 16.675 3.585 -34.379 1.00 89.69 70 ALA A CA 1
ATOM 559 C C . ALA A 1 70 ? 17.537 4.779 -34.828 1.00 89.69 70 ALA A C 1
ATOM 561 O O . ALA A 1 70 ? 17.872 4.889 -36.005 1.00 89.69 70 ALA A O 1
ATOM 562 N N . ALA A 1 71 ? 17.938 5.643 -33.889 1.00 88.56 71 ALA A N 1
ATOM 563 C CA . ALA A 1 71 ? 18.820 6.770 -34.177 1.00 88.56 71 ALA A CA 1
ATOM 564 C C . ALA A 1 71 ? 20.205 6.304 -34.665 1.00 88.56 71 ALA A C 1
ATOM 566 O O . ALA A 1 71 ? 20.709 6.829 -35.657 1.00 88.56 71 ALA A O 1
ATOM 567 N N . ILE A 1 72 ? 20.791 5.285 -34.023 1.00 89.19 72 ILE A N 1
ATOM 568 C CA . ILE A 1 72 ? 22.092 4.721 -34.422 1.00 89.19 72 ILE A CA 1
ATOM 569 C C . ILE A 1 72 ? 22.033 4.111 -35.830 1.00 89.19 72 ILE A C 1
ATOM 571 O O . ILE A 1 72 ? 22.916 4.384 -36.639 1.00 89.19 72 ILE A O 1
ATOM 575 N N . ASP A 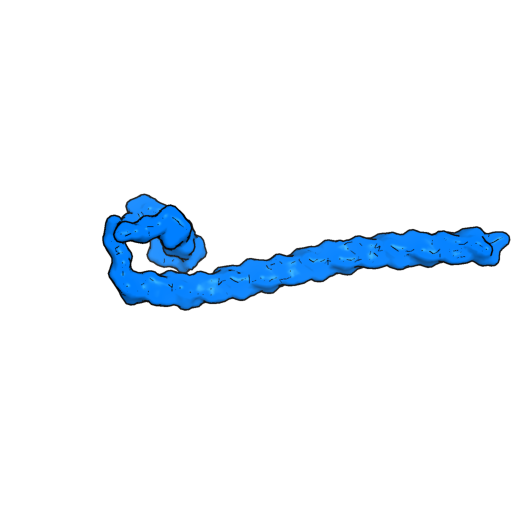1 73 ? 20.996 3.328 -36.144 1.00 87.00 73 ASP A N 1
ATOM 576 C CA . ASP A 1 73 ? 20.829 2.712 -37.471 1.00 87.00 73 ASP A CA 1
ATOM 577 C C . ASP A 1 73 ? 20.734 3.770 -38.583 1.00 87.00 73 ASP A C 1
ATOM 579 O O . ASP A 1 73 ? 21.397 3.667 -39.613 1.00 87.00 73 ASP A O 1
ATOM 583 N N . SER A 1 74 ? 19.989 4.854 -38.334 1.00 85.00 74 SER A N 1
ATOM 584 C CA . SER A 1 74 ? 19.872 5.968 -39.282 1.00 85.00 74 SER A CA 1
ATOM 585 C C . SER A 1 74 ? 21.153 6.788 -39.462 1.00 85.00 74 SER A C 1
ATOM 587 O O . SER A 1 74 ? 21.322 7.406 -40.506 1.00 85.00 74 SER A O 1
ATOM 589 N N . ALA A 1 75 ? 22.052 6.801 -38.473 1.00 80.06 75 ALA A N 1
ATOM 590 C CA . ALA A 1 75 ? 23.329 7.512 -38.548 1.00 80.06 75 ALA A CA 1
ATOM 591 C C . ALA A 1 75 ? 24.429 6.703 -39.257 1.00 80.06 75 ALA A C 1
ATOM 593 O O . ALA A 1 75 ? 25.436 7.272 -39.671 1.00 80.06 75 ALA A O 1
ATOM 594 N N . HIS A 1 76 ? 24.256 5.383 -39.374 1.00 67.56 76 HIS A N 1
ATOM 595 C CA . HIS A 1 76 ? 25.213 4.480 -40.019 1.00 67.56 76 HIS A CA 1
ATOM 596 C C . HIS A 1 76 ? 24.885 4.216 -41.507 1.00 67.56 76 HIS A C 1
ATOM 598 O O . HIS A 1 76 ? 25.573 3.430 -42.165 1.00 67.56 76 HIS A O 1
ATOM 604 N N . LYS A 1 77 ? 23.837 4.853 -42.040 1.00 53.44 77 LYS A N 1
ATOM 605 C CA . LYS A 1 77 ? 23.378 4.749 -43.430 1.00 53.44 77 LYS A CA 1
ATOM 606 C C . LYS A 1 77 ? 23.638 6.046 -44.188 1.00 53.44 77 LYS A C 1
ATOM 608 O O . LYS A 1 77 ? 23.984 5.939 -45.384 1.00 53.44 77 LYS A O 1
#

Mean predicted aligned error: 9.02 Å

pLDDT: mean 83.31, std 8.59, range [53.44, 96.25]

Radius of gyration: 23.49 Å; Cα contacts (8 Å, |Δi|>4): 28; chains: 1; bounding box: 46×17×68 Å

Solvent-accessible surface area (backbone atoms only — not comparable to full-atom values): 4491 Å² total; per-residue (Å²): 113,77,49,76,65,55,44,48,51,35,35,73,62,63,76,36,95,41,75,85,73,58,64,71,69,76,58,70,72,59,53,52,54,48,52,60,46,46,52,54,54,51,51,53,51,51,53,53,49,53,51,52,51,48,54,55,50,50,58,50,49,54,54,50,54,54,52,54,53,53,53,52,57,64,72,77,108

Organism: NCBI:txid51022

Foldseek 3Di:
DDDPVRLVLCCVLVVDVDSVPDDPDDDPVVVVVSVVSVVVVVVVVVVVVVVVVVVVVVVVVVVVVVVVVVVVVVVVD

Secondary structure (DSSP, 8-state):
---HHHHHHHHHTTSSSSGGGS-SS--HHHHHHHHHHHHHHHHHHHHHHHHHHHHHHHHHHHHHHHHHHHHHHHH--